Protein AF-A0A7C9NTF3-F1 (afdb_monomer_lite)

Organism: NCBI:txid1559896

Secondary structure (DSSP, 8-state):
------PPPHHHHHHHHHHHHHHHHHHHHHHHHHHHHHHHHHHHHHHHHHHHHHHHHHHHTTT--TTSSSTTTTT-S-----TTBPPPEEEEEETTEEEEEEEBPGGGT-PEEEEEEEE-TTSS-EEEEE-TT----TTTS-SBT-

InterPro domains:
  IPR012902 Prokaryotic N-terminal methylation site [PF07963] (2-28)
  IPR012902 Prokaryotic N-terminal methylation site [PS00409] (6-26)
  IPR012902 Prokaryotic N-terminal methylation site [TIGR02532] (5-28)
  IPR045584 Pilin-like [SSF54523] (8-141)

Sequence (146 aa):
MRKVQQGFTLIELMIVVAIIGILAAIAIPAYQDYITRAKWTDNLASVESVKLAVAECMQNNAGVSTNCVTAAQLNIGGLPTPKFGGVVAITAPSTTTAQIAFTSTAEVGGYVYAGVATPDASGTRINWVSGGTDTIPTKIIKTTGR

Radius of gyration: 24.1 Å; chains: 1; bounding box: 68×34×65 Å

Structure (mmCIF, N/CA/C/O backbone):
data_AF-A0A7C9NTF3-F1
#
_entry.id   AF-A0A7C9NTF3-F1
#
loop_
_atom_site.group_PDB
_atom_site.id
_atom_site.type_symbol
_atom_site.label_atom_id
_atom_site.label_alt_id
_atom_site.label_comp_id
_atom_site.label_asym_id
_atom_site.label_entity_id
_atom_site.label_seq_id
_atom_site.pdbx_PDB_ins_code
_atom_site.Cartn_x
_atom_site.Cartn_y
_atom_site.Cartn_z
_atom_site.occupancy
_atom_site.B_iso_or_equiv
_atom_site.auth_seq_id
_atom_site.auth_comp_id
_atom_site.auth_asym_id
_atom_site.auth_atom_id
_atom_site.pdbx_PDB_model_num
ATOM 1 N N . MET A 1 1 ? -51.478 16.919 39.826 1.00 59.66 1 MET A N 1
ATOM 2 C CA . MET A 1 1 ? -50.681 15.720 40.173 1.00 59.66 1 MET A CA 1
ATOM 3 C C . MET A 1 1 ? -49.234 15.974 39.767 1.00 59.66 1 MET A C 1
ATOM 5 O O . MET A 1 1 ? -48.988 16.211 38.592 1.00 59.66 1 MET A O 1
ATOM 9 N N . ARG A 1 2 ? -48.291 16.018 40.717 1.00 67.06 2 ARG A N 1
ATOM 10 C CA . ARG A 1 2 ? -46.854 16.132 40.410 1.00 67.06 2 ARG A CA 1
ATOM 11 C C . ARG A 1 2 ? -46.365 14.760 39.935 1.00 67.06 2 ARG A C 1
ATOM 13 O O . ARG A 1 2 ? -46.395 13.817 40.718 1.00 67.06 2 ARG A O 1
ATOM 20 N N . LYS A 1 3 ? -45.948 14.635 38.671 1.00 71.50 3 LYS A N 1
ATOM 21 C CA . LYS A 1 3 ? -45.209 13.448 38.215 1.00 71.50 3 LYS A CA 1
ATOM 22 C C . LYS A 1 3 ? -43.878 13.418 38.964 1.00 71.50 3 LYS A C 1
ATOM 24 O O . LYS A 1 3 ? -43.092 14.352 38.840 1.00 71.50 3 LYS A O 1
ATOM 29 N N . VAL A 1 4 ? -43.650 12.375 39.758 1.00 74.19 4 VAL A N 1
ATOM 30 C CA . VAL A 1 4 ? -42.339 12.111 40.358 1.00 7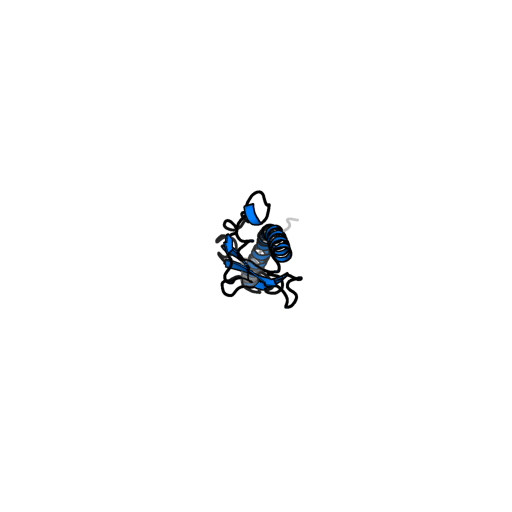4.19 4 VAL A CA 1
ATOM 31 C C . VAL A 1 4 ? -41.409 11.709 39.219 1.00 74.19 4 VAL A C 1
ATOM 33 O O . VAL A 1 4 ? -41.690 10.755 38.497 1.00 74.19 4 VAL A O 1
ATOM 36 N N . GLN A 1 5 ? -40.345 12.477 39.009 1.00 75.19 5 GLN A N 1
ATOM 37 C CA . GLN A 1 5 ? -39.347 12.176 37.992 1.00 75.19 5 GLN A CA 1
ATOM 38 C C . GLN A 1 5 ? -38.515 10.992 38.492 1.00 75.19 5 GLN A C 1
ATOM 40 O O . GLN A 1 5 ? -37.748 11.125 39.442 1.00 75.19 5 GLN A O 1
ATOM 45 N N . GLN A 1 6 ? -38.729 9.817 37.900 1.00 78.56 6 GLN A N 1
ATOM 46 C CA . GLN A 1 6 ? -37.910 8.637 38.158 1.00 78.56 6 GLN A CA 1
ATOM 47 C C . GLN A 1 6 ? -36.546 8.867 37.498 1.00 78.56 6 GLN A C 1
ATOM 49 O O . GLN A 1 6 ? -36.442 8.914 36.274 1.00 78.56 6 GLN A O 1
ATOM 54 N N . GLY A 1 7 ? -35.526 9.126 38.316 1.00 80.00 7 GLY A N 1
ATOM 55 C CA . GLY A 1 7 ? -34.143 9.226 37.859 1.00 80.00 7 GLY A CA 1
ATOM 56 C C . GLY A 1 7 ? -33.552 7.847 37.563 1.00 80.00 7 GLY A C 1
ATOM 57 O O . GLY A 1 7 ? -33.999 6.847 38.117 1.00 80.00 7 GLY A O 1
ATOM 58 N N . PHE A 1 8 ? -32.534 7.818 36.703 1.00 82.75 8 PHE A N 1
ATOM 59 C CA . PHE A 1 8 ? -31.719 6.629 36.443 1.00 82.75 8 PHE A CA 1
ATOM 60 C C . PHE A 1 8 ? -30.970 6.209 37.714 1.00 82.75 8 PHE A C 1
ATOM 62 O O . PHE A 1 8 ? -30.450 7.061 38.443 1.00 82.75 8 PHE A O 1
ATOM 69 N N . THR A 1 9 ? -30.882 4.909 37.982 1.00 92.25 9 THR A N 1
ATOM 70 C CA . THR A 1 9 ? -30.121 4.384 39.121 1.00 92.25 9 THR A CA 1
ATOM 71 C C . THR A 1 9 ? -28.633 4.260 38.780 1.00 92.25 9 THR A C 1
ATOM 73 O O . THR A 1 9 ? -28.244 4.023 37.634 1.00 92.25 9 THR A O 1
ATOM 76 N N . LEU A 1 10 ? -27.769 4.375 39.794 1.00 90.88 10 LEU A N 1
ATOM 77 C CA . LEU A 1 10 ? -26.327 4.150 39.621 1.00 90.88 10 LEU A CA 1
ATOM 78 C C . LEU A 1 10 ? -26.019 2.725 39.147 1.00 90.88 10 LEU A C 1
ATOM 80 O O . LEU A 1 10 ? -25.079 2.530 38.381 1.00 90.88 10 LEU A O 1
ATOM 84 N N . ILE A 1 11 ? -26.824 1.742 39.564 1.00 92.44 11 ILE A N 1
ATOM 85 C CA . ILE A 1 11 ? -26.641 0.349 39.153 1.00 92.44 11 ILE A CA 1
ATOM 86 C C . ILE A 1 11 ? -26.962 0.147 37.668 1.00 92.44 11 ILE A C 1
ATOM 88 O O . ILE A 1 11 ? -26.205 -0.533 36.978 1.00 92.44 11 ILE A O 1
ATOM 92 N N . GLU A 1 12 ? -28.005 0.795 37.140 1.00 92.62 12 GLU A N 1
ATOM 93 C CA . GLU A 1 12 ? -28.306 0.759 35.703 1.00 92.62 12 GLU A CA 1
ATOM 94 C C . GLU A 1 12 ? -27.167 1.379 34.890 1.00 92.62 12 GLU A C 1
ATOM 96 O O . GLU A 1 12 ? -26.734 0.809 33.890 1.00 92.62 12 GLU A O 1
ATOM 101 N N . LEU A 1 13 ? -26.621 2.507 35.350 1.00 91.25 13 LEU A N 1
ATOM 102 C CA . LEU A 1 13 ? -25.521 3.179 34.660 1.00 91.25 13 LEU A CA 1
ATOM 103 C C . LEU A 1 13 ? -24.237 2.327 34.678 1.00 91.25 13 LEU A C 1
ATOM 105 O O . LEU A 1 13 ? -23.567 2.199 33.653 1.00 91.25 13 LEU A O 1
ATOM 109 N N . MET A 1 14 ? -23.925 1.673 35.798 1.00 93.94 14 MET A N 1
ATOM 110 C CA . MET A 1 14 ? -22.767 0.777 35.906 1.00 93.94 14 MET A CA 1
ATOM 111 C C . MET A 1 14 ? -22.851 -0.426 34.960 1.00 93.94 14 MET A C 1
ATOM 113 O O . MET A 1 14 ? -21.852 -0.771 34.325 1.00 93.94 14 MET A O 1
ATOM 117 N N . ILE A 1 15 ? -24.030 -1.040 34.821 1.00 95.56 15 ILE A N 1
ATOM 118 C CA . ILE A 1 15 ? -24.228 -2.167 33.897 1.00 95.56 15 ILE A CA 1
ATOM 119 C C . ILE A 1 15 ? -24.044 -1.707 32.446 1.00 95.56 15 ILE A C 1
ATOM 121 O O . ILE A 1 15 ? -23.369 -2.381 31.666 1.00 95.56 15 ILE A O 1
ATOM 125 N N . VAL A 1 16 ? -24.582 -0.539 32.086 1.00 96.19 16 VAL A N 1
ATOM 126 C CA . VAL A 1 16 ? -24.427 0.022 30.735 1.00 96.19 16 VAL A CA 1
ATOM 127 C C . VAL A 1 16 ? -22.952 0.261 30.406 1.00 96.19 16 VAL A C 1
ATOM 129 O O . VAL A 1 16 ? -22.491 -0.145 29.338 1.00 96.19 16 VAL A O 1
ATOM 132 N N . VAL A 1 17 ? -22.187 0.852 31.327 1.00 95.69 17 VAL A N 1
ATOM 133 C CA . VAL A 1 17 ? -20.748 1.085 31.125 1.00 95.69 17 VAL A CA 1
ATOM 134 C C . VAL A 1 17 ? -19.983 -0.233 30.994 1.00 95.69 17 VAL A C 1
ATOM 136 O O . VAL A 1 17 ? -19.107 -0.335 30.136 1.00 95.69 17 VAL A O 1
ATOM 139 N N . ALA A 1 18 ? -20.338 -1.261 31.771 1.00 96.44 18 ALA A N 1
ATOM 140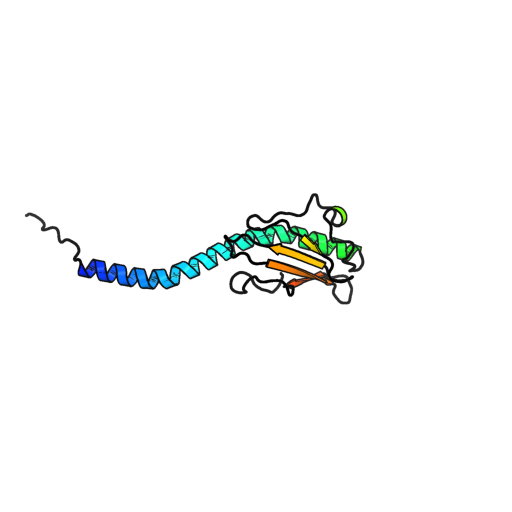 C CA . ALA A 1 18 ? -19.715 -2.579 31.665 1.00 96.44 18 ALA A CA 1
ATOM 141 C C . ALA A 1 18 ? -19.939 -3.217 30.281 1.00 96.44 18 ALA A C 1
ATOM 143 O O . ALA A 1 18 ? -18.991 -3.707 29.664 1.00 96.44 18 ALA A O 1
ATOM 144 N N . ILE A 1 19 ? -21.167 -3.157 29.755 1.00 97.44 19 ILE A N 1
ATOM 145 C CA . ILE A 1 19 ? -21.492 -3.687 28.421 1.00 97.44 19 ILE A CA 1
ATOM 146 C C . ILE A 1 19 ? -20.761 -2.894 27.328 1.00 97.44 19 ILE A C 1
ATOM 148 O O . ILE A 1 19 ? -20.149 -3.495 26.443 1.00 97.44 19 ILE A O 1
ATOM 152 N N . ILE A 1 20 ? -20.768 -1.556 27.402 1.00 96.88 20 ILE A N 1
ATOM 153 C CA . ILE A 1 20 ? -20.045 -0.703 26.445 1.00 96.88 20 ILE A CA 1
ATOM 154 C C . ILE A 1 20 ? -18.543 -1.005 26.484 1.00 96.88 20 ILE A C 1
ATOM 156 O O . ILE A 1 20 ? -17.922 -1.079 25.428 1.00 96.88 20 ILE A O 1
ATOM 160 N N . GLY A 1 21 ? -17.968 -1.242 27.667 1.00 96.88 21 GLY A N 1
ATOM 161 C CA . GLY A 1 21 ? -16.559 -1.609 27.820 1.00 96.88 21 GLY A CA 1
ATOM 162 C C . GLY A 1 21 ? -16.187 -2.887 27.064 1.00 96.88 21 GLY A C 1
ATOM 163 O O . GLY A 1 21 ? -15.198 -2.898 26.330 1.00 96.88 21 GLY A O 1
ATOM 164 N N . ILE A 1 22 ? -17.007 -3.940 27.174 1.00 96.69 22 ILE A N 1
ATOM 165 C CA . ILE A 1 22 ? -16.788 -5.209 26.457 1.00 96.69 22 ILE A CA 1
ATOM 166 C C . ILE A 1 22 ? -16.897 -5.002 24.942 1.00 96.69 22 ILE A C 1
ATOM 168 O O . ILE A 1 22 ? -16.031 -5.450 24.188 1.00 96.69 22 ILE A O 1
ATOM 172 N N . LEU A 1 23 ? -17.938 -4.298 24.487 1.00 97.31 23 LEU A N 1
ATOM 173 C CA . LEU A 1 23 ? -18.139 -4.036 23.061 1.00 97.31 23 LEU A CA 1
ATOM 174 C C . LEU A 1 23 ? -17.004 -3.187 22.478 1.00 97.31 23 LEU A C 1
ATOM 176 O O . LEU A 1 23 ? -16.500 -3.498 21.400 1.00 97.31 23 LEU A O 1
ATOM 180 N N . ALA A 1 24 ? -16.561 -2.154 23.198 1.00 96.38 24 ALA A N 1
ATOM 181 C CA . ALA A 1 24 ? -15.486 -1.266 22.769 1.00 96.38 24 ALA A CA 1
ATOM 182 C C . ALA A 1 24 ? -14.146 -2.002 22.628 1.00 96.38 24 ALA A C 1
ATOM 184 O O . ALA A 1 24 ? -13.426 -1.762 21.657 1.00 96.38 24 ALA A O 1
ATOM 185 N N . ALA A 1 25 ? -13.836 -2.934 23.535 1.00 95.69 25 ALA A N 1
ATOM 186 C CA . ALA A 1 25 ? -12.603 -3.720 23.480 1.00 95.69 25 ALA A CA 1
ATOM 187 C C . ALA A 1 25 ? -12.471 -4.541 22.182 1.00 95.69 25 ALA A C 1
ATOM 189 O O . ALA A 1 25 ? -11.364 -4.716 21.678 1.00 95.69 25 ALA A O 1
ATOM 190 N N . ILE A 1 26 ? -13.589 -5.008 21.617 1.00 94.88 26 ILE A N 1
ATOM 191 C CA . ILE A 1 26 ? -13.616 -5.769 20.358 1.00 94.88 26 ILE A CA 1
ATOM 192 C C . ILE A 1 26 ? -13.762 -4.829 19.152 1.00 94.88 26 ILE A C 1
ATOM 194 O O . ILE A 1 26 ? -13.095 -5.003 18.130 1.00 94.88 26 ILE A O 1
ATOM 198 N N . ALA A 1 27 ? -14.629 -3.821 19.261 1.00 94.31 27 ALA A N 1
ATOM 199 C CA . ALA A 1 27 ? -14.984 -2.948 18.149 1.00 94.31 27 ALA A CA 1
ATOM 200 C C . ALA A 1 27 ? -13.861 -1.974 17.767 1.00 94.31 27 ALA A C 1
ATOM 202 O O . ALA A 1 27 ? -13.656 -1.730 16.578 1.00 94.31 27 ALA A O 1
ATOM 203 N N . ILE A 1 28 ? -13.120 -1.429 18.739 1.00 94.38 28 ILE A N 1
ATOM 204 C CA . ILE A 1 28 ? -12.083 -0.422 18.466 1.00 94.38 28 ILE A CA 1
ATOM 205 C C . ILE A 1 28 ? -10.946 -1.002 17.607 1.00 94.38 28 ILE A C 1
ATOM 207 O O . ILE A 1 28 ? -10.665 -0.412 16.560 1.00 94.38 28 ILE A O 1
ATOM 211 N N . PRO A 1 29 ? -10.327 -2.154 17.947 1.00 92.31 29 PRO A N 1
ATOM 212 C CA . PRO A 1 29 ? -9.277 -2.734 17.108 1.00 92.31 29 PRO A CA 1
ATOM 213 C C . PRO A 1 29 ? -9.779 -3.105 15.706 1.00 92.31 29 PRO A C 1
ATOM 215 O O . PRO A 1 29 ? -9.104 -2.841 14.712 1.00 92.31 29 PRO A O 1
ATOM 218 N N . ALA A 1 30 ? -10.993 -3.657 15.604 1.00 92.81 30 ALA A N 1
ATOM 219 C CA . ALA A 1 30 ? -11.586 -4.021 14.318 1.00 92.81 30 ALA A CA 1
ATOM 220 C C . ALA A 1 30 ? -11.850 -2.790 13.430 1.00 92.81 30 ALA A C 1
ATOM 222 O O . ALA A 1 30 ? -11.585 -2.816 12.226 1.00 92.81 30 ALA A O 1
ATOM 223 N N . TYR A 1 31 ? -12.328 -1.691 14.019 1.00 94.56 31 TYR A N 1
ATOM 224 C CA . TYR A 1 31 ? -12.544 -0.434 13.305 1.00 94.56 31 TYR A CA 1
ATOM 225 C C . TYR A 1 31 ? -11.222 0.203 12.855 1.00 94.56 31 TYR A C 1
ATOM 227 O O . TYR A 1 31 ? -11.126 0.699 11.732 1.00 94.56 31 TYR A O 1
ATOM 235 N N . GLN A 1 32 ? -10.174 0.139 13.681 1.00 92.88 32 GLN A N 1
ATOM 236 C CA . GLN A 1 32 ? -8.834 0.601 13.305 1.00 92.88 32 GLN A CA 1
ATOM 237 C C . GLN A 1 32 ? -8.267 -0.190 12.116 1.00 92.88 32 GLN A C 1
ATOM 239 O O . GLN A 1 32 ? -7.753 0.416 11.171 1.00 92.88 32 GLN A O 1
ATOM 244 N N . ASP A 1 33 ? -8.416 -1.518 12.112 1.00 92.69 33 ASP A N 1
ATOM 245 C CA . ASP A 1 33 ? -8.014 -2.369 10.983 1.00 92.69 33 ASP A CA 1
ATOM 246 C C . ASP A 1 33 ? -8.801 -2.017 9.704 1.00 92.69 33 ASP A C 1
ATOM 248 O O . ASP A 1 33 ? -8.225 -1.958 8.613 1.00 92.69 33 ASP A O 1
ATOM 252 N N . TYR A 1 34 ? -10.103 -1.728 9.824 1.00 93.75 34 TYR A N 1
ATOM 253 C CA . TYR A 1 34 ? -10.940 -1.298 8.699 1.00 93.75 34 TYR A CA 1
ATOM 254 C C . TYR A 1 34 ? -10.472 0.034 8.100 1.00 93.75 34 TYR A C 1
ATOM 256 O O . TYR A 1 34 ? -10.260 0.127 6.888 1.00 93.75 34 TYR A O 1
ATOM 264 N N . ILE A 1 35 ? -10.255 1.050 8.938 1.00 94.69 35 ILE A N 1
ATOM 265 C CA . ILE A 1 35 ? -9.766 2.359 8.486 1.00 94.69 35 ILE A CA 1
ATOM 266 C C . ILE A 1 35 ? -8.379 2.233 7.855 1.00 94.69 35 ILE A C 1
ATOM 268 O O . ILE A 1 35 ? -8.113 2.846 6.821 1.00 94.69 35 ILE A O 1
ATOM 272 N N . THR A 1 36 ? -7.512 1.403 8.432 1.00 95.50 36 THR A N 1
ATOM 273 C CA . THR A 1 36 ? -6.185 1.134 7.874 1.00 95.50 36 THR A CA 1
ATOM 274 C C . THR A 1 36 ? -6.302 0.517 6.481 1.00 95.50 36 THR A C 1
ATOM 276 O O . THR A 1 36 ? -5.697 1.029 5.541 1.00 95.50 36 THR A O 1
ATOM 279 N N . ARG A 1 37 ? -7.146 -0.507 6.294 1.00 93.75 37 ARG A N 1
ATOM 280 C CA . ARG A 1 37 ? -7.408 -1.100 4.969 1.00 93.75 37 ARG A CA 1
ATOM 281 C C . ARG A 1 37 ? -7.923 -0.073 3.957 1.00 93.75 37 ARG A C 1
ATOM 283 O O . ARG A 1 37 ? -7.469 -0.071 2.813 1.00 93.75 37 ARG A O 1
ATOM 290 N N . ALA A 1 38 ? -8.851 0.792 4.364 1.00 94.06 38 ALA A N 1
ATOM 291 C CA . ALA A 1 38 ? -9.388 1.832 3.489 1.00 94.06 38 ALA A CA 1
ATOM 292 C C . ALA A 1 38 ? -8.273 2.776 3.005 1.00 94.06 38 ALA A C 1
ATOM 294 O O . ALA A 1 38 ? -8.125 2.986 1.805 1.00 94.06 38 ALA A O 1
ATOM 295 N N . LYS A 1 39 ? -7.412 3.246 3.915 1.00 95.19 39 LYS A N 1
ATOM 296 C CA . LYS A 1 39 ? -6.255 4.097 3.581 1.00 95.19 39 LYS A CA 1
ATOM 297 C C . LYS A 1 39 ? -5.229 3.396 2.690 1.00 95.19 39 LYS A C 1
ATOM 299 O O . LYS A 1 39 ? -4.640 4.020 1.814 1.00 95.19 39 LYS A O 1
ATOM 304 N N . TRP A 1 40 ? -5.033 2.092 2.870 1.00 94.44 40 TRP A N 1
ATOM 305 C CA . TRP A 1 40 ? -4.161 1.306 1.996 1.00 94.44 40 TRP A CA 1
ATOM 306 C C . TRP A 1 40 ? -4.670 1.222 0.554 1.00 94.44 40 TRP A C 1
ATOM 308 O O . TRP A 1 40 ? -3.856 1.057 -0.349 1.00 94.44 40 TRP A O 1
ATOM 318 N N . THR A 1 41 ? -5.970 1.400 0.313 1.00 92.50 41 THR A N 1
ATOM 319 C CA . THR A 1 41 ? -6.519 1.449 -1.053 1.00 92.50 41 THR A CA 1
ATOM 320 C C . THR A 1 41 ? -5.994 2.668 -1.819 1.00 92.50 41 THR A C 1
ATOM 322 O O . THR A 1 41 ? -5.595 2.524 -2.972 1.00 92.50 41 THR A O 1
ATOM 325 N N . ASP A 1 42 ? -5.873 3.831 -1.163 1.00 92.75 42 ASP A N 1
ATOM 326 C CA . ASP A 1 42 ? -5.255 5.030 -1.759 1.00 92.75 42 ASP A CA 1
ATOM 327 C C . ASP A 1 42 ? -3.784 4.772 -2.132 1.00 92.75 42 ASP A C 1
ATOM 329 O O . ASP A 1 42 ? -3.300 5.187 -3.191 1.00 92.75 42 ASP A O 1
ATOM 333 N N . ASN A 1 43 ? -3.060 4.057 -1.262 1.00 93.69 43 ASN A N 1
ATOM 334 C CA . ASN A 1 43 ? -1.666 3.717 -1.520 1.00 93.69 43 ASN A CA 1
ATOM 335 C C . ASN A 1 43 ? -1.518 2.764 -2.714 1.00 93.69 43 ASN A C 1
ATOM 337 O O . ASN A 1 43 ? -0.649 2.975 -3.557 1.00 93.69 43 ASN A O 1
ATOM 341 N N . LEU A 1 44 ? -2.371 1.740 -2.801 1.00 91.94 44 LEU A N 1
ATOM 342 C CA . LEU A 1 44 ? -2.351 0.781 -3.907 1.00 91.94 44 LEU A CA 1
ATOM 343 C C . LEU A 1 44 ? -2.702 1.443 -5.240 1.00 91.94 44 LEU A C 1
ATOM 345 O O . LEU A 1 44 ? -2.004 1.202 -6.220 1.00 91.94 44 LEU A O 1
ATOM 349 N N . ALA A 1 45 ? -3.694 2.337 -5.267 1.00 92.31 45 ALA A N 1
ATOM 350 C CA . ALA A 1 45 ? -4.058 3.080 -6.476 1.00 92.31 45 ALA A CA 1
ATOM 351 C C . ALA A 1 45 ? -2.873 3.890 -7.039 1.00 92.31 45 ALA A C 1
ATOM 353 O O . ALA A 1 45 ? -2.683 3.977 -8.251 1.00 92.31 45 ALA A O 1
ATOM 354 N N . SER A 1 46 ? -2.026 4.434 -6.158 1.00 91.44 46 SER A N 1
ATOM 355 C CA . SER A 1 46 ? -0.806 5.148 -6.563 1.00 91.44 46 SER A CA 1
ATOM 356 C C . SER A 1 46 ? 0.233 4.218 -7.200 1.00 91.44 46 SER A C 1
ATOM 358 O O . SER A 1 46 ? 1.001 4.642 -8.057 1.00 91.44 46 SER A O 1
ATOM 360 N N . VAL A 1 47 ? 0.264 2.950 -6.786 1.00 92.88 47 VAL A N 1
ATOM 361 C CA . VAL A 1 47 ? 1.209 1.941 -7.280 1.00 92.88 47 VAL A CA 1
ATOM 362 C C . VAL A 1 47 ? 0.723 1.265 -8.561 1.00 92.88 47 VAL A C 1
ATOM 364 O 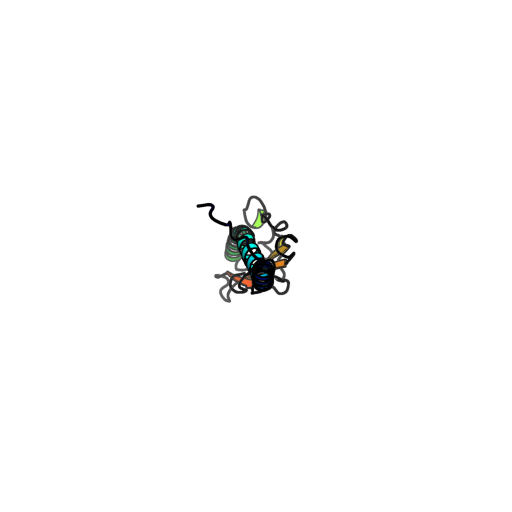O . VAL A 1 47 ? 1.549 0.872 -9.381 1.00 92.88 47 VAL A O 1
ATOM 367 N N . GLU A 1 48 ? -0.587 1.151 -8.781 1.00 92.44 48 GLU A N 1
ATOM 368 C CA . GLU A 1 48 ? -1.155 0.514 -9.979 1.00 92.44 48 GLU A CA 1
ATOM 369 C C . GLU A 1 48 ? -0.668 1.152 -11.288 1.00 92.44 48 GLU A C 1
ATOM 371 O O . GLU A 1 48 ? -0.329 0.436 -12.231 1.00 92.44 48 GLU A O 1
ATOM 376 N N . SER A 1 49 ? -0.546 2.481 -11.331 1.00 91.19 49 SER A N 1
ATOM 377 C CA . SER A 1 49 ? -0.004 3.194 -12.497 1.00 91.19 49 SER A CA 1
ATOM 378 C C . SER A 1 49 ? 1.463 2.837 -12.766 1.00 91.19 49 SER A C 1
ATOM 380 O O . SER A 1 49 ? 1.855 2.627 -13.913 1.00 91.19 49 SER A O 1
ATOM 382 N N . VAL A 1 50 ? 2.266 2.687 -11.708 1.00 94.25 50 VAL A N 1
ATOM 383 C CA . VAL A 1 50 ? 3.673 2.274 -11.803 1.00 94.25 50 VAL A CA 1
ATOM 384 C C . VAL A 1 50 ? 3.778 0.813 -12.229 1.00 94.25 50 VAL A C 1
ATOM 386 O O . VAL A 1 50 ? 4.611 0.484 -13.069 1.00 94.25 50 VAL A O 1
ATOM 389 N N . LYS A 1 51 ? 2.915 -0.066 -11.706 1.00 93.56 51 LYS A N 1
ATOM 390 C CA . LYS A 1 51 ? 2.854 -1.479 -12.109 1.00 93.56 51 LYS A CA 1
ATOM 391 C C . LYS A 1 51 ? 2.566 -1.619 -13.597 1.00 93.56 51 LYS A C 1
ATOM 393 O O . LYS A 1 51 ? 3.206 -2.432 -14.260 1.00 93.56 51 LYS A O 1
ATOM 398 N N . LEU A 1 52 ? 1.636 -0.822 -14.121 1.00 93.38 52 LEU A N 1
ATOM 399 C CA . LEU A 1 52 ? 1.334 -0.804 -15.547 1.00 93.38 52 LEU A CA 1
ATOM 400 C C . LEU A 1 52 ? 2.543 -0.335 -16.365 1.00 93.38 52 LEU A C 1
ATOM 402 O O . LEU A 1 52 ? 2.942 -1.030 -17.296 1.00 93.38 52 LEU A O 1
ATOM 406 N N . ALA A 1 53 ? 3.171 0.776 -15.972 1.00 94.75 53 ALA A N 1
ATOM 407 C CA . ALA A 1 53 ? 4.331 1.315 -16.679 1.00 94.75 53 ALA A CA 1
ATOM 408 C C . ALA A 1 53 ? 5.528 0.344 -16.668 1.00 94.75 53 ALA A C 1
ATOM 410 O O . ALA A 1 53 ? 6.161 0.119 -17.700 1.00 94.75 53 ALA A O 1
ATOM 411 N N . VAL A 1 54 ? 5.815 -0.292 -15.525 1.00 94.75 54 VAL A N 1
ATOM 412 C CA . VAL A 1 54 ? 6.849 -1.337 -15.418 1.00 94.75 54 VAL A CA 1
ATOM 413 C C . VAL A 1 54 ? 6.498 -2.530 -16.298 1.00 94.75 54 VAL A C 1
ATOM 415 O O . VAL A 1 54 ? 7.366 -3.036 -17.006 1.00 94.75 54 VAL A O 1
ATOM 418 N N . ALA A 1 55 ? 5.237 -2.968 -16.296 1.00 93.00 55 ALA A N 1
ATOM 419 C CA . ALA A 1 55 ? 4.817 -4.102 -17.107 1.00 93.00 55 ALA A CA 1
ATOM 420 C C . ALA A 1 55 ? 4.938 -3.821 -18.612 1.00 93.00 55 ALA A C 1
ATOM 422 O O . ALA A 1 55 ? 5.372 -4.700 -19.358 1.00 93.00 55 ALA A O 1
ATOM 423 N N . GLU A 1 56 ? 4.578 -2.622 -19.065 1.00 93.12 56 GLU A N 1
ATOM 424 C CA . GLU A 1 56 ? 4.741 -2.189 -20.457 1.00 93.12 56 GLU A CA 1
ATOM 425 C C . GLU A 1 56 ? 6.222 -2.085 -20.838 1.00 93.12 56 GLU A C 1
ATOM 427 O O . GLU A 1 56 ? 6.649 -2.639 -21.852 1.00 93.12 56 GLU A O 1
ATOM 432 N N . CYS A 1 57 ? 7.036 -1.453 -19.989 1.00 94.25 57 CYS A N 1
ATOM 433 C CA . CYS A 1 57 ? 8.473 -1.355 -20.215 1.00 94.25 57 CYS A CA 1
ATOM 434 C C . CYS A 1 57 ? 9.122 -2.740 -20.327 1.00 94.25 57 CYS A C 1
ATOM 436 O O . CYS A 1 57 ? 9.893 -2.984 -21.256 1.00 94.25 57 CYS A O 1
ATOM 438 N N . MET A 1 58 ? 8.783 -3.672 -19.432 1.00 93.00 58 MET A N 1
ATOM 439 C CA . MET A 1 58 ? 9.326 -5.028 -19.481 1.00 93.00 58 MET A CA 1
ATOM 440 C C . MET A 1 58 ? 8.881 -5.771 -20.742 1.00 93.00 58 MET A C 1
ATOM 442 O O . MET A 1 58 ? 9.710 -6.434 -21.356 1.00 93.00 58 MET A O 1
ATOM 446 N N . GLN A 1 59 ? 7.627 -5.625 -21.180 1.00 91.31 59 GLN A N 1
ATOM 447 C CA . GLN A 1 59 ? 7.159 -6.212 -22.444 1.00 91.31 59 GLN A CA 1
ATOM 448 C C . GLN A 1 59 ? 7.947 -5.680 -23.651 1.00 91.31 59 GLN A C 1
ATOM 450 O O . GLN A 1 59 ? 8.406 -6.465 -24.481 1.00 91.31 59 GLN A O 1
ATOM 455 N N . ASN A 1 60 ? 8.198 -4.370 -23.706 1.00 91.50 60 ASN A N 1
ATOM 456 C CA . ASN A 1 60 ? 8.981 -3.744 -24.779 1.00 91.50 60 ASN A CA 1
ATOM 457 C C . ASN A 1 60 ? 10.468 -4.139 -24.755 1.00 91.50 60 ASN A C 1
ATOM 459 O O . ASN A 1 60 ? 11.151 -4.047 -25.773 1.00 91.50 60 ASN A O 1
ATOM 463 N N . ASN A 1 61 ? 10.969 -4.599 -23.607 1.00 89.25 61 ASN A N 1
ATOM 464 C CA . ASN A 1 61 ? 12.352 -5.030 -23.406 1.00 89.25 61 ASN A CA 1
ATOM 465 C C . ASN A 1 61 ? 12.488 -6.561 -23.301 1.00 89.25 61 ASN A C 1
ATOM 467 O O . ASN A 1 61 ? 13.436 -7.046 -22.685 1.00 89.25 61 ASN A O 1
ATOM 471 N N . ALA A 1 62 ? 11.552 -7.332 -23.870 1.00 87.31 62 ALA A N 1
ATOM 472 C CA . ALA A 1 62 ? 11.578 -8.802 -23.867 1.00 87.31 62 ALA A CA 1
ATOM 473 C C . ALA A 1 62 ? 11.748 -9.423 -22.460 1.00 87.31 62 ALA A C 1
ATOM 475 O O . ALA A 1 62 ? 12.450 -10.415 -22.271 1.00 87.31 62 ALA A O 1
ATOM 476 N N . GLY A 1 63 ? 11.124 -8.811 -21.453 1.00 84.44 63 GLY A N 1
ATOM 477 C CA . GLY A 1 63 ? 11.169 -9.236 -20.054 1.00 84.44 63 GLY A CA 1
ATO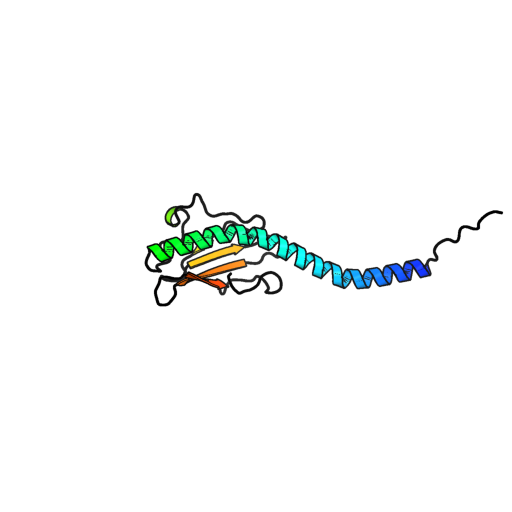M 478 C C . GLY A 1 63 ? 12.374 -8.730 -19.257 1.00 84.44 63 GLY A C 1
ATOM 479 O O . GLY A 1 63 ? 12.487 -9.075 -18.081 1.00 84.44 63 GLY A O 1
ATOM 480 N N . VAL A 1 64 ? 13.259 -7.911 -19.840 1.00 88.25 64 VAL A N 1
ATOM 481 C CA . VAL A 1 64 ? 14.429 -7.363 -19.136 1.00 88.25 64 VAL A CA 1
ATOM 482 C C . VAL A 1 64 ? 14.024 -6.204 -18.218 1.00 88.25 64 VAL A C 1
ATOM 484 O O . VAL A 1 64 ? 13.619 -5.138 -18.679 1.00 88.25 64 VAL A O 1
ATOM 487 N N . SER A 1 65 ? 14.162 -6.390 -16.903 1.00 91.56 65 SER A N 1
ATOM 488 C CA . SER A 1 65 ? 13.719 -5.431 -15.877 1.00 91.56 65 SER A CA 1
ATOM 489 C C . SER A 1 65 ? 14.723 -4.320 -15.569 1.00 91.56 65 SER A C 1
ATOM 491 O O . SER A 1 65 ? 14.328 -3.258 -15.092 1.00 91.56 65 SER A O 1
ATOM 493 N N . THR A 1 66 ? 16.016 -4.516 -15.850 1.00 92.50 66 THR A N 1
ATOM 494 C CA . THR A 1 66 ? 17.071 -3.520 -15.561 1.00 92.50 66 THR A CA 1
ATOM 495 C C . THR A 1 66 ? 16.886 -2.217 -16.338 1.00 92.50 66 THR A C 1
ATOM 497 O O . THR A 1 66 ? 17.379 -1.169 -15.923 1.00 92.50 66 THR A O 1
ATOM 500 N N . ASN A 1 67 ? 16.136 -2.270 -17.440 1.00 91.06 67 ASN A N 1
ATOM 501 C CA . ASN A 1 67 ? 15.782 -1.114 -18.253 1.00 91.06 67 ASN A CA 1
ATOM 502 C C . ASN A 1 67 ? 14.507 -0.412 -17.778 1.00 91.06 67 ASN A C 1
ATOM 504 O O . ASN A 1 67 ? 14.070 0.503 -18.458 1.00 91.06 67 ASN A O 1
ATOM 508 N N . CYS A 1 68 ? 13.912 -0.822 -16.653 1.00 93.62 68 CYS A N 1
ATOM 509 C CA . CYS A 1 68 ? 12.580 -0.401 -16.210 1.00 93.62 68 CYS A CA 1
ATOM 510 C C . CYS A 1 68 ? 12.562 0.051 -14.738 1.00 93.62 68 CYS A C 1
ATOM 512 O O . CYS A 1 68 ? 11.579 -0.170 -14.032 1.00 93.62 68 CYS A O 1
ATOM 514 N N . VAL A 1 69 ? 13.655 0.655 -14.253 1.00 93.88 69 VAL A N 1
ATOM 515 C CA . VAL A 1 69 ? 13.851 1.001 -12.828 1.00 93.88 69 VAL A CA 1
ATOM 516 C C . VAL A 1 69 ? 13.771 2.499 -12.523 1.00 93.88 69 VAL A C 1
ATOM 518 O O . VAL A 1 69 ? 13.766 2.897 -11.362 1.00 93.88 69 VAL A O 1
ATOM 521 N N . THR A 1 70 ? 13.687 3.355 -13.540 1.00 93.69 70 THR A N 1
ATOM 522 C CA . THR A 1 70 ? 13.605 4.816 -13.377 1.00 93.69 70 THR A CA 1
ATOM 523 C C . THR A 1 70 ? 12.366 5.393 -14.052 1.00 93.69 70 THR A C 1
ATOM 525 O O . THR A 1 70 ? 11.877 4.854 -15.039 1.00 93.69 70 THR A O 1
ATOM 528 N N . ALA A 1 71 ? 11.882 6.543 -13.575 1.00 93.12 71 ALA A N 1
ATOM 529 C CA . ALA A 1 71 ? 10.748 7.238 -14.193 1.00 93.12 71 ALA A CA 1
ATOM 530 C C . ALA A 1 71 ? 10.974 7.552 -15.687 1.00 93.12 71 ALA A C 1
ATOM 532 O O . ALA A 1 71 ? 10.061 7.403 -16.493 1.00 93.12 71 ALA A O 1
ATOM 533 N N . ALA A 1 72 ? 12.207 7.915 -16.064 1.00 92.69 72 ALA A N 1
ATOM 534 C CA . ALA A 1 72 ? 12.569 8.203 -17.451 1.00 92.69 72 ALA A CA 1
ATOM 535 C C . ALA A 1 72 ? 12.456 6.961 -18.349 1.00 92.69 72 ALA A C 1
ATOM 537 O O . ALA A 1 72 ? 11.880 7.029 -19.428 1.00 92.69 72 ALA A O 1
ATOM 538 N N . GLN A 1 73 ? 12.951 5.815 -17.878 1.00 93.75 73 GLN A N 1
ATOM 539 C CA . GLN A 1 73 ? 12.828 4.528 -18.569 1.00 93.75 73 GLN A CA 1
ATOM 540 C C . GLN A 1 73 ? 11.371 4.084 -18.757 1.00 93.75 73 GLN A C 1
ATOM 542 O O . GLN A 1 73 ? 11.032 3.439 -19.745 1.00 93.75 73 GLN A O 1
ATOM 547 N N . LEU A 1 74 ? 10.513 4.443 -17.804 1.00 93.81 74 LEU A N 1
ATOM 548 C CA . LEU A 1 74 ? 9.086 4.146 -17.826 1.00 93.81 74 LEU A CA 1
ATOM 549 C C . LEU A 1 74 ? 8.254 5.186 -18.594 1.00 93.81 74 LEU A C 1
ATOM 551 O O . LEU A 1 74 ? 7.042 5.026 -18.682 1.00 93.81 74 LEU A O 1
ATOM 555 N N . ASN A 1 75 ? 8.870 6.244 -19.134 1.00 92.25 75 ASN A N 1
ATOM 556 C CA . ASN A 1 75 ? 8.186 7.363 -19.795 1.00 92.25 75 ASN A CA 1
ATOM 557 C C . ASN A 1 75 ? 7.091 8.024 -18.933 1.00 92.25 75 ASN A C 1
ATOM 559 O O . ASN A 1 75 ? 6.060 8.462 -19.442 1.00 92.25 75 ASN A O 1
ATOM 563 N N . ILE A 1 76 ? 7.319 8.124 -17.621 1.00 91.62 76 ILE A N 1
ATOM 564 C CA . ILE A 1 76 ? 6.416 8.801 -16.680 1.00 91.62 76 ILE A CA 1
ATOM 565 C C . ILE A 1 76 ? 7.065 10.070 -16.121 1.00 91.62 76 ILE A C 1
ATOM 567 O O . ILE A 1 76 ? 8.283 10.157 -15.979 1.00 91.62 76 ILE A O 1
ATOM 571 N N . GLY A 1 77 ? 6.242 11.058 -15.755 1.00 90.00 77 GLY A N 1
ATOM 572 C CA . GLY A 1 77 ? 6.716 12.353 -15.244 1.00 90.00 77 GLY A CA 1
ATOM 573 C C . GLY A 1 77 ? 7.421 12.297 -13.880 1.00 90.00 77 GLY A C 1
ATOM 574 O O . GLY A 1 77 ? 8.033 13.279 -13.469 1.00 90.00 77 GLY A O 1
ATOM 575 N N . GLY A 1 78 ? 7.344 11.165 -13.176 1.00 92.62 78 GLY A N 1
ATOM 576 C CA . GLY A 1 78 ? 7.980 10.942 -11.880 1.00 92.62 78 GLY A CA 1
ATOM 577 C C . GLY A 1 78 ? 7.427 9.703 -11.182 1.00 92.62 78 GLY A C 1
ATOM 578 O O . GLY A 1 78 ? 6.367 9.197 -11.551 1.00 92.62 78 GLY A O 1
ATOM 579 N N . LEU A 1 79 ? 8.144 9.213 -10.169 1.00 93.75 79 LEU A N 1
ATOM 580 C CA . LEU A 1 79 ? 7.625 8.159 -9.297 1.00 93.75 79 LEU A CA 1
ATOM 581 C C . LEU A 1 79 ? 6.638 8.777 -8.295 1.00 93.75 79 LEU A C 1
ATOM 583 O O . LEU A 1 79 ? 6.967 9.794 -7.680 1.00 93.75 79 LEU A O 1
ATOM 587 N N . PRO A 1 80 ? 5.431 8.207 -8.138 1.00 94.25 80 PRO A N 1
ATOM 588 C CA . PRO A 1 80 ? 4.431 8.759 -7.244 1.00 94.25 80 PRO A CA 1
ATOM 589 C C . PRO A 1 80 ? 4.835 8.581 -5.779 1.00 94.25 80 PRO A C 1
ATOM 591 O O . PRO A 1 80 ? 5.538 7.639 -5.403 1.00 94.25 80 PRO A O 1
ATOM 594 N N . THR A 1 81 ? 4.312 9.469 -4.941 1.00 95.56 81 THR A N 1
ATOM 595 C CA . THR A 1 81 ? 4.360 9.348 -3.483 1.00 95.56 81 THR A CA 1
ATOM 596 C C . THR A 1 81 ? 2.950 9.022 -2.997 1.00 95.56 81 THR A C 1
ATOM 598 O O . THR A 1 81 ? 2.083 9.898 -3.047 1.00 95.56 81 THR A O 1
ATOM 601 N N . PRO A 1 82 ? 2.681 7.778 -2.566 1.00 95.12 82 PRO A N 1
ATOM 602 C CA . PRO A 1 82 ? 1.413 7.389 -1.975 1.00 95.12 82 PRO A CA 1
ATOM 603 C C . PRO A 1 82 ? 1.052 8.295 -0.798 1.00 95.12 82 PRO A C 1
ATOM 605 O O . PRO A 1 82 ? 1.912 8.679 -0.008 1.00 95.12 82 PRO A O 1
ATOM 608 N N . LYS A 1 83 ? -0.236 8.602 -0.636 1.00 95.31 83 LYS A N 1
ATOM 609 C CA . LYS A 1 83 ? -0.723 9.520 0.408 1.00 95.31 83 LYS A CA 1
ATOM 610 C C . LYS A 1 83 ? -0.290 9.123 1.823 1.00 95.31 83 LYS A C 1
ATOM 612 O O . LYS A 1 83 ? 0.006 9.991 2.639 1.00 95.31 83 LYS A O 1
ATOM 617 N N . PHE A 1 84 ? -0.252 7.823 2.109 1.00 96.31 84 PHE A N 1
ATOM 618 C CA . PHE A 1 84 ? 0.177 7.267 3.391 1.00 96.31 84 PHE A CA 1
ATOM 619 C C . PHE A 1 84 ? 1.466 6.452 3.237 1.00 96.31 84 PHE A C 1
ATOM 621 O O . PHE A 1 84 ? 1.618 5.406 3.874 1.00 96.31 84 PHE A O 1
ATOM 628 N N . GLY A 1 85 ? 2.387 6.892 2.376 1.00 95.56 85 GLY A N 1
ATOM 629 C CA . GLY A 1 85 ? 3.670 6.231 2.164 1.00 95.56 85 GLY A CA 1
ATOM 630 C C . GLY A 1 85 ? 4.784 7.162 1.699 1.00 95.56 85 GLY A C 1
ATOM 631 O O . GLY A 1 85 ? 4.568 8.327 1.383 1.00 95.56 85 GLY A O 1
ATOM 632 N N . GLY A 1 86 ? 6.004 6.633 1.708 1.00 95.44 86 GLY A N 1
ATOM 633 C CA . GLY A 1 86 ? 7.164 7.279 1.101 1.00 95.44 86 GLY A CA 1
ATOM 634 C C . GLY A 1 86 ? 7.155 7.166 -0.422 1.00 95.44 86 GLY A C 1
ATOM 635 O O . GLY A 1 86 ? 6.352 6.433 -0.993 1.00 95.44 86 GLY A O 1
ATOM 636 N N . VAL A 1 87 ? 8.074 7.879 -1.076 1.00 94.19 87 VAL A N 1
ATOM 637 C CA . VAL A 1 87 ? 8.245 7.828 -2.536 1.00 94.19 87 VAL A CA 1
ATOM 638 C C . VAL A 1 87 ? 8.402 6.377 -2.988 1.00 94.19 87 VAL A C 1
ATOM 640 O O . VAL A 1 87 ? 9.179 5.623 -2.395 1.00 94.19 87 VAL A O 1
ATOM 643 N N . VAL A 1 88 ? 7.671 5.991 -4.034 1.00 96.31 88 VAL A N 1
ATOM 644 C CA . VAL A 1 88 ? 7.831 4.671 -4.643 1.00 96.31 88 VAL A CA 1
ATOM 645 C C . VAL A 1 88 ? 9.246 4.531 -5.196 1.00 96.31 88 VAL A C 1
ATOM 647 O O . VAL A 1 88 ? 9.729 5.398 -5.918 1.00 96.31 88 VAL A O 1
ATOM 650 N N . ALA A 1 89 ? 9.890 3.413 -4.883 1.00 95.06 89 ALA A N 1
ATOM 651 C CA . ALA A 1 89 ? 11.160 3.007 -5.457 1.00 95.06 89 ALA A CA 1
ATOM 652 C C . ALA A 1 89 ? 10.958 1.786 -6.355 1.00 95.06 89 ALA A C 1
ATOM 654 O O . ALA A 1 89 ? 10.135 0.914 -6.063 1.00 95.06 89 ALA A O 1
ATOM 655 N N . ILE A 1 90 ? 11.740 1.713 -7.430 1.00 95.62 90 ILE A N 1
ATOM 656 C CA . ILE A 1 90 ? 11.773 0.561 -8.326 1.00 95.62 90 ILE A CA 1
ATOM 657 C C . ILE A 1 90 ? 13.198 0.028 -8.358 1.00 95.62 90 ILE A C 1
ATOM 659 O O . ILE A 1 90 ? 14.149 0.783 -8.546 1.00 95.62 90 ILE A O 1
ATOM 663 N N . THR A 1 91 ? 13.354 -1.273 -8.156 1.00 94.75 91 THR A N 1
ATOM 664 C CA . THR A 1 91 ? 14.646 -1.956 -8.221 1.00 94.75 91 THR A CA 1
ATOM 665 C C . THR A 1 91 ? 14.549 -3.174 -9.132 1.00 94.75 91 THR A C 1
ATOM 667 O O . THR A 1 91 ? 13.474 -3.730 -9.330 1.00 94.75 91 THR A O 1
ATOM 670 N N . ALA A 1 92 ? 15.674 -3.598 -9.705 1.00 93.44 92 ALA A N 1
ATOM 671 C CA . ALA A 1 92 ? 15.768 -4.829 -10.484 1.00 93.44 92 ALA A CA 1
ATOM 672 C C . ALA A 1 92 ? 16.614 -5.849 -9.703 1.00 93.44 92 ALA A C 1
ATOM 674 O O . ALA A 1 92 ? 17.836 -5.856 -9.850 1.00 93.44 92 ALA A O 1
ATOM 675 N N . PRO A 1 93 ? 16.011 -6.676 -8.826 1.00 88.00 93 PRO A N 1
ATOM 676 C CA . PRO A 1 93 ? 16.753 -7.689 -8.069 1.00 88.00 93 PRO A CA 1
ATOM 677 C C . PRO A 1 93 ? 17.374 -8.781 -8.958 1.00 88.00 93 PRO A C 1
ATOM 679 O O . PRO A 1 93 ? 18.293 -9.473 -8.529 1.00 88.00 93 PRO A O 1
ATOM 682 N N . SER A 1 94 ? 16.891 -8.940 -10.192 1.00 89.81 94 SER A N 1
ATOM 683 C CA . SER A 1 94 ? 17.491 -9.788 -11.225 1.00 89.81 94 SER A CA 1
ATOM 684 C C . SER A 1 94 ? 17.296 -9.140 -12.601 1.00 89.81 94 SER A C 1
ATOM 686 O O . SER A 1 94 ? 16.610 -8.127 -12.709 1.00 89.81 94 SER A O 1
ATOM 688 N N . THR A 1 95 ? 17.850 -9.730 -13.664 1.00 89.25 95 THR A N 1
ATOM 689 C CA . THR A 1 95 ? 17.648 -9.253 -15.046 1.00 89.25 95 THR A CA 1
ATOM 690 C C . THR A 1 95 ? 16.217 -9.410 -15.549 1.00 89.25 95 THR A C 1
ATOM 692 O O . THR A 1 95 ? 15.840 -8.732 -16.497 1.00 89.25 95 THR A O 1
ATOM 695 N N . THR A 1 96 ? 15.428 -10.293 -14.938 1.00 90.25 96 THR A N 1
ATOM 696 C CA . THR A 1 96 ? 14.051 -10.606 -15.351 1.00 90.25 96 THR A CA 1
ATOM 697 C C . THR A 1 96 ? 13.029 -10.229 -14.290 1.00 90.25 96 THR A C 1
ATOM 699 O O . THR A 1 96 ? 11.847 -10.485 -14.447 1.00 90.25 96 THR A O 1
ATOM 702 N N . THR A 1 97 ? 13.446 -9.641 -13.174 1.00 92.12 97 THR A N 1
ATOM 703 C CA . THR A 1 97 ? 12.550 -9.324 -12.062 1.00 92.12 97 THR A CA 1
ATOM 704 C C . THR A 1 97 ? 12.660 -7.851 -11.723 1.00 92.12 97 THR A C 1
ATOM 706 O O . THR A 1 97 ? 13.768 -7.350 -11.530 1.00 92.12 97 THR A O 1
ATOM 709 N N . ALA A 1 98 ? 11.522 -7.166 -11.647 1.00 94.50 98 ALA A N 1
ATOM 710 C CA . ALA A 1 98 ? 11.417 -5.807 -11.126 1.00 94.50 98 ALA A CA 1
ATOM 711 C C . ALA A 1 98 ? 10.689 -5.839 -9.780 1.00 94.50 98 ALA A C 1
ATOM 713 O O . ALA A 1 98 ? 9.781 -6.642 -9.584 1.00 94.50 98 ALA A O 1
ATOM 714 N N . GLN A 1 99 ? 11.057 -4.964 -8.857 1.00 95.00 99 GLN A N 1
ATOM 715 C CA . GLN A 1 99 ? 10.372 -4.788 -7.586 1.00 95.00 99 GLN A CA 1
ATOM 716 C C . GLN A 1 99 ? 9.959 -3.333 -7.441 1.00 95.00 99 GLN A C 1
ATOM 718 O O . GLN A 1 99 ? 10.792 -2.439 -7.552 1.00 95.00 99 GLN A O 1
ATOM 723 N N . ILE A 1 100 ? 8.687 -3.111 -7.139 1.00 95.69 100 ILE A N 1
ATOM 724 C CA . ILE A 1 100 ? 8.154 -1.826 -6.709 1.00 95.69 100 ILE A CA 1
ATOM 725 C C . ILE A 1 100 ? 8.003 -1.881 -5.195 1.00 95.69 100 ILE A C 1
ATOM 727 O O . ILE A 1 100 ? 7.335 -2.776 -4.675 1.00 95.69 100 ILE A O 1
ATOM 731 N N . ALA A 1 101 ? 8.602 -0.932 -4.484 1.00 95.62 101 ALA A N 1
ATOM 732 C CA . ALA A 1 101 ? 8.539 -0.890 -3.033 1.00 95.62 101 ALA A CA 1
ATOM 733 C C . ALA A 1 101 ? 8.348 0.525 -2.494 1.00 95.62 101 ALA A C 1
ATOM 735 O O . ALA A 1 101 ? 8.829 1.501 -3.064 1.00 95.62 101 ALA A O 1
ATOM 736 N N . PHE A 1 102 ? 7.662 0.618 -1.360 1.00 96.50 102 PHE A N 1
ATOM 737 C CA . PHE A 1 102 ? 7.617 1.822 -0.537 1.00 96.50 102 PHE A CA 1
ATOM 738 C C . PHE A 1 102 ? 7.296 1.439 0.909 1.00 96.50 102 PHE A C 1
ATOM 740 O O . PHE A 1 102 ? 6.705 0.390 1.176 1.00 96.50 102 PHE A O 1
ATOM 747 N N . THR A 1 103 ? 7.655 2.312 1.844 1.00 96.81 103 THR A N 1
ATOM 748 C CA . THR A 1 103 ? 7.302 2.155 3.259 1.00 96.81 103 THR A CA 1
ATOM 749 C C . THR A 1 103 ? 6.128 3.061 3.584 1.00 96.81 103 THR A C 1
ATOM 751 O O . THR A 1 103 ? 6.143 4.250 3.258 1.00 96.81 103 THR A O 1
ATOM 754 N N . SER A 1 104 ? 5.095 2.508 4.209 1.00 96.88 104 SER A N 1
ATOM 755 C CA . SER A 1 104 ? 3.932 3.268 4.637 1.00 96.88 104 SER A CA 1
ATOM 756 C C . SER A 1 104 ? 4.245 4.131 5.860 1.00 96.88 104 SER A C 1
ATOM 758 O O . SER A 1 104 ? 5.186 3.868 6.608 1.00 96.88 104 SER A O 1
ATOM 760 N N . THR A 1 105 ? 3.424 5.140 6.127 1.00 96.62 105 THR A N 1
ATOM 761 C CA . THR A 1 105 ? 3.537 5.917 7.368 1.00 96.62 105 THR A CA 1
ATOM 762 C C . THR A 1 105 ? 3.114 5.084 8.584 1.00 96.62 105 THR A C 1
ATOM 764 O O . THR A 1 105 ? 2.422 4.066 8.460 1.00 96.62 105 THR A O 1
ATOM 767 N N . ALA A 1 106 ? 3.493 5.537 9.784 1.00 95.06 106 ALA A N 1
ATOM 768 C CA . ALA A 1 106 ? 3.072 4.923 11.047 1.00 95.06 106 ALA A CA 1
ATOM 769 C C . ALA A 1 106 ? 1.543 4.933 11.243 1.00 95.06 106 ALA A C 1
ATOM 771 O O . ALA A 1 106 ? 1.006 4.037 11.885 1.00 95.06 106 ALA A O 1
ATOM 772 N N . GLU A 1 107 ? 0.833 5.894 10.639 1.00 93.06 107 GLU A N 1
ATOM 773 C CA . GLU A 1 107 ? -0.634 5.999 10.686 1.00 93.06 107 GLU A CA 1
ATOM 774 C C . GLU A 1 107 ? -1.344 4.756 10.131 1.00 93.06 107 GLU A C 1
ATOM 776 O O . GLU A 1 107 ? -2.445 4.422 10.565 1.00 93.06 107 GLU A O 1
ATOM 781 N N . VAL A 1 108 ? -0.713 4.071 9.175 1.00 94.88 108 VAL A N 1
ATOM 782 C CA . VAL A 1 108 ? -1.230 2.842 8.557 1.00 94.88 108 VAL A CA 1
ATOM 783 C C . VAL A 1 108 ? -0.355 1.620 8.869 1.00 94.88 108 VAL A C 1
ATOM 785 O O . VAL A 1 108 ? -0.422 0.611 8.164 1.00 94.88 108 VAL A O 1
ATOM 788 N N . GLY A 1 109 ? 0.450 1.716 9.934 1.00 93.50 109 GLY A N 1
ATOM 789 C CA . GLY A 1 109 ? 1.202 0.612 10.535 1.00 93.50 109 GLY A CA 1
ATOM 790 C C . GLY A 1 109 ? 2.691 0.528 10.189 1.00 93.50 109 GLY A C 1
ATOM 791 O O . GLY A 1 109 ? 3.367 -0.350 10.714 1.00 93.50 109 GLY A O 1
ATOM 792 N N . GLY A 1 110 ? 3.227 1.429 9.359 1.00 95.25 110 GLY A N 1
ATOM 793 C CA . GLY A 1 110 ? 4.661 1.446 9.031 1.00 95.25 110 GLY A CA 1
ATOM 794 C C . GLY A 1 110 ? 5.147 0.220 8.246 1.00 95.25 110 GLY A C 1
ATOM 795 O O . GLY A 1 110 ? 6.307 -0.167 8.366 1.00 95.25 110 GLY A O 1
ATOM 796 N N . TYR A 1 111 ? 4.260 -0.424 7.486 1.00 95.56 111 TYR A N 1
ATOM 797 C CA . TYR A 1 111 ? 4.580 -1.627 6.726 1.00 95.56 111 TYR A CA 1
ATOM 798 C C . TYR A 1 111 ? 5.320 -1.300 5.428 1.00 95.56 111 TYR A C 1
ATOM 800 O O . TYR A 1 111 ? 5.167 -0.227 4.844 1.00 95.56 111 TYR A O 1
ATOM 808 N N . VAL A 1 112 ? 6.092 -2.263 4.943 1.00 95.31 112 VAL A N 1
ATOM 809 C CA . VAL A 1 112 ? 6.763 -2.209 3.648 1.00 95.31 112 VAL A CA 1
ATOM 810 C C . VAL A 1 112 ? 5.868 -2.903 2.638 1.00 95.31 112 VAL A C 1
ATOM 812 O O . VAL A 1 112 ? 5.581 -4.090 2.778 1.00 95.31 112 VAL A O 1
ATOM 815 N N . TYR A 1 113 ? 5.441 -2.167 1.618 1.00 95.75 113 TYR A N 1
ATOM 816 C CA . TYR A 1 113 ? 4.900 -2.764 0.407 1.00 95.75 113 TYR A CA 1
ATOM 817 C C . TYR A 1 113 ? 6.059 -3.198 -0.485 1.00 95.75 113 TYR A C 1
ATOM 819 O O . TYR A 1 113 ? 6.978 -2.411 -0.720 1.00 95.75 113 TYR A O 1
ATOM 827 N N . ALA A 1 114 ? 5.993 -4.415 -1.019 1.00 94.62 114 ALA A N 1
ATOM 828 C CA . ALA A 1 114 ? 6.906 -4.876 -2.055 1.00 94.62 114 ALA A CA 1
ATOM 829 C C . ALA A 1 114 ? 6.143 -5.742 -3.064 1.00 94.62 114 ALA A C 1
ATOM 831 O O . ALA A 1 114 ? 5.804 -6.885 -2.770 1.00 94.62 114 ALA A O 1
ATOM 832 N N . GLY A 1 115 ? 5.869 -5.191 -4.245 1.00 94.56 115 GLY A N 1
ATOM 833 C CA . GLY A 1 115 ? 5.299 -5.912 -5.383 1.00 94.56 115 GLY A CA 1
ATOM 834 C C . GLY A 1 115 ? 6.402 -6.309 -6.354 1.00 94.56 115 GLY A C 1
ATOM 835 O O . GLY A 1 115 ? 7.218 -5.471 -6.736 1.00 94.56 115 GLY A O 1
ATOM 836 N N . VAL A 1 116 ? 6.447 -7.575 -6.750 1.00 93.38 116 VAL A N 1
ATOM 837 C CA . VAL A 1 116 ? 7.486 -8.134 -7.617 1.00 93.38 116 VAL A CA 1
ATOM 838 C C . VAL A 1 116 ? 6.874 -8.535 -8.953 1.00 93.38 116 VAL A C 1
ATOM 840 O O . VAL A 1 116 ? 5.993 -9.391 -9.012 1.00 93.38 116 VAL A O 1
ATOM 843 N N . ALA A 1 117 ? 7.366 -7.915 -10.022 1.00 93.56 117 ALA A N 1
ATOM 844 C CA . ALA A 1 117 ? 7.041 -8.226 -11.403 1.00 93.56 117 ALA A CA 1
ATOM 845 C C . ALA A 1 117 ? 7.949 -9.348 -11.912 1.00 93.56 117 ALA A C 1
ATOM 847 O O . ALA A 1 117 ? 9.176 -9.221 -11.909 1.00 93.56 117 ALA A O 1
ATOM 848 N N . THR A 1 118 ? 7.333 -10.429 -12.385 1.00 90.00 118 THR A N 1
ATOM 849 C CA . THR A 1 118 ? 8.001 -11.579 -13.006 1.00 90.00 118 THR A CA 1
ATOM 850 C C . THR A 1 118 ? 7.364 -11.867 -14.367 1.00 90.00 118 THR A C 1
ATOM 852 O O . THR A 1 118 ? 6.142 -12.007 -14.434 1.00 90.00 118 THR A O 1
ATOM 855 N N . PRO A 1 119 ? 8.132 -11.923 -15.466 1.00 88.00 119 PRO A N 1
ATOM 856 C CA . PRO A 1 119 ? 7.616 -12.327 -16.760 1.00 88.00 119 PRO A CA 1
ATOM 857 C C . PRO A 1 119 ? 7.259 -13.815 -16.742 1.00 88.00 119 PRO A C 1
ATOM 859 O O . PRO A 1 119 ? 7.882 -14.615 -16.039 1.00 88.00 119 PRO A O 1
ATOM 862 N N . ASP A 1 120 ? 6.253 -14.192 -17.525 1.00 84.38 120 ASP A N 1
ATOM 863 C CA . ASP A 1 120 ? 5.973 -15.590 -17.826 1.00 84.38 120 ASP A CA 1
ATOM 864 C C . ASP A 1 120 ? 7.087 -16.215 -18.683 1.00 84.38 120 ASP A C 1
ATOM 866 O O . ASP A 1 120 ? 7.976 -15.533 -19.192 1.00 84.38 120 ASP A O 1
ATOM 870 N N . ALA A 1 121 ? 7.043 -17.537 -18.866 1.00 77.62 121 ALA A N 1
ATOM 871 C CA . ALA A 1 121 ? 8.036 -18.260 -19.667 1.00 77.62 121 ALA A CA 1
ATOM 872 C C . ALA A 1 121 ? 8.121 -17.770 -21.130 1.00 77.62 121 ALA A C 1
ATOM 874 O O . ALA A 1 121 ? 9.104 -18.042 -21.815 1.00 77.62 121 ALA A O 1
ATOM 875 N N . SER A 1 122 ? 7.099 -17.053 -21.603 1.00 72.56 122 SER A N 1
ATOM 876 C CA . SER A 1 122 ? 7.022 -16.458 -22.937 1.00 72.56 122 SER A CA 1
ATOM 877 C C . SER A 1 122 ? 7.447 -14.983 -22.970 1.00 72.56 122 SER A C 1
ATOM 879 O O . SER A 1 122 ? 7.395 -14.371 -24.035 1.00 72.56 122 SER A O 1
ATOM 881 N N . GLY A 1 123 ? 7.834 -14.385 -21.837 1.00 70.44 123 GLY A N 1
ATOM 882 C CA . GLY A 1 123 ? 8.251 -12.982 -21.737 1.00 70.44 123 GLY A CA 1
ATOM 883 C C . GLY A 1 123 ? 7.154 -11.957 -22.050 1.00 70.44 123 GLY A C 1
ATOM 884 O O . GLY A 1 123 ? 7.443 -10.769 -22.158 1.00 70.44 123 GLY A O 1
ATOM 885 N N . THR A 1 124 ? 5.909 -12.404 -22.225 1.00 74.56 124 THR A N 1
ATOM 886 C CA . THR A 1 124 ? 4.814 -11.602 -22.794 1.00 74.56 124 THR A CA 1
ATOM 887 C C . THR A 1 124 ? 3.853 -11.124 -21.713 1.00 74.56 124 THR A C 1
ATOM 889 O O . THR A 1 124 ? 3.293 -10.034 -21.814 1.00 74.56 124 THR A O 1
ATOM 892 N N . ARG A 1 125 ? 3.654 -11.912 -20.652 1.00 84.75 125 ARG A N 1
ATOM 893 C CA . ARG A 1 125 ? 2.789 -11.528 -19.528 1.00 84.75 125 ARG A CA 1
ATOM 894 C C . ARG A 1 125 ? 3.637 -11.230 -18.308 1.00 84.75 125 ARG A C 1
ATOM 896 O O . ARG A 1 125 ? 4.473 -12.039 -17.929 1.00 84.75 125 ARG A O 1
ATOM 903 N N . ILE A 1 126 ? 3.372 -10.102 -17.657 1.00 89.94 126 ILE A N 1
ATOM 904 C CA . ILE A 1 126 ? 4.014 -9.744 -16.392 1.00 89.94 126 ILE A CA 1
ATOM 905 C C . ILE A 1 126 ? 3.077 -10.110 -15.243 1.00 89.94 126 ILE A C 1
ATOM 907 O O . ILE A 1 126 ? 1.963 -9.594 -15.139 1.00 89.94 126 ILE A O 1
ATOM 911 N N . ASN A 1 127 ? 3.527 -11.028 -14.396 1.00 90.06 127 ASN A N 1
ATOM 912 C CA . ASN A 1 127 ? 2.830 -11.457 -13.196 1.00 90.06 127 ASN A CA 1
ATOM 913 C C . ASN A 1 127 ? 3.338 -10.686 -11.974 1.00 90.06 127 ASN A C 1
ATOM 915 O O . ASN A 1 127 ? 4.542 -10.486 -11.818 1.00 90.06 127 ASN A O 1
ATOM 919 N N . TRP A 1 128 ? 2.415 -10.301 -11.096 1.00 91.31 128 TRP A N 1
ATOM 920 C CA . TRP A 1 128 ? 2.700 -9.533 -9.887 1.00 91.31 128 TRP A CA 1
ATOM 921 C C . TRP A 1 128 ? 2.433 -10.372 -8.638 1.00 91.31 128 TRP A C 1
ATOM 923 O O . TRP A 1 128 ? 1.337 -10.921 -8.470 1.00 91.31 128 TRP A O 1
ATOM 933 N N . VAL A 1 129 ? 3.451 -10.490 -7.787 1.00 89.56 129 VAL A N 1
ATOM 934 C CA . VAL A 1 129 ? 3.388 -11.207 -6.509 1.00 89.56 129 VAL A CA 1
ATOM 935 C C . VAL A 1 129 ? 4.004 -10.383 -5.382 1.00 89.56 129 VAL A C 1
ATOM 937 O O . VAL A 1 129 ? 4.896 -9.569 -5.606 1.00 89.56 129 VAL A O 1
ATOM 940 N N . SER A 1 130 ? 3.590 -10.642 -4.141 1.00 90.69 130 SER A N 1
ATOM 941 C CA . SER A 1 130 ? 4.251 -10.068 -2.965 1.00 90.69 130 SER A CA 1
ATOM 942 C C . SER A 1 130 ? 5.720 -10.502 -2.892 1.00 90.69 130 SER A C 1
ATOM 944 O O . SER A 1 130 ? 6.018 -11.697 -2.969 1.00 90.69 130 SER A O 1
ATOM 946 N N . GLY A 1 131 ? 6.624 -9.544 -2.706 1.00 88.38 131 GLY A N 1
ATOM 947 C CA . GLY A 1 131 ? 8.053 -9.777 -2.524 1.00 88.38 131 GLY A CA 1
ATOM 948 C C . GLY A 1 131 ? 8.412 -10.251 -1.118 1.00 88.38 131 GLY A C 1
ATOM 949 O O . GLY A 1 131 ? 7.645 -10.093 -0.173 1.00 88.38 131 GLY A O 1
ATOM 950 N N . GLY A 1 132 ? 9.622 -10.793 -0.958 1.00 88.06 132 GLY A N 1
ATOM 951 C CA . GLY A 1 132 ? 10.107 -11.293 0.337 1.00 88.06 132 GLY A CA 1
ATOM 952 C C . GLY A 1 132 ? 10.291 -10.215 1.414 1.00 88.06 132 GLY A C 1
ATOM 953 O O . GLY A 1 132 ? 10.369 -10.543 2.593 1.00 88.06 132 GLY A O 1
ATOM 954 N N . THR A 1 133 ? 10.347 -8.937 1.027 1.00 90.06 133 THR A N 1
ATOM 955 C CA . THR A 1 133 ? 10.433 -7.792 1.949 1.00 90.06 133 THR A CA 1
ATOM 956 C C . THR A 1 133 ? 9.072 -7.176 2.281 1.00 90.06 133 THR A C 1
ATOM 958 O O . THR A 1 133 ? 9.028 -6.171 2.984 1.00 90.06 133 THR A O 1
ATOM 961 N N . ASP A 1 134 ? 7.972 -7.722 1.754 1.00 92.94 134 ASP A N 1
ATOM 962 C CA . ASP A 1 134 ? 6.621 -7.245 2.047 1.00 92.94 134 ASP A CA 1
ATOM 963 C C . ASP A 1 134 ? 6.237 -7.609 3.489 1.00 92.94 134 ASP A C 1
ATOM 965 O O . ASP A 1 134 ? 6.257 -8.779 3.876 1.00 92.94 134 ASP A O 1
ATOM 969 N N . THR A 1 135 ? 5.886 -6.606 4.294 1.00 94.88 135 THR A N 1
ATOM 970 C CA . THR A 1 135 ? 5.504 -6.801 5.702 1.00 94.88 135 THR A CA 1
ATOM 971 C C . THR A 1 135 ? 4.025 -6.541 5.965 1.00 94.88 135 THR A C 1
ATOM 973 O O . THR A 1 135 ? 3.589 -6.613 7.116 1.00 94.88 135 THR A O 1
ATOM 976 N N . ILE A 1 136 ? 3.225 -6.259 4.930 1.00 93.44 136 ILE A N 1
ATOM 977 C CA . ILE A 1 136 ? 1.812 -5.916 5.094 1.00 93.44 136 ILE A CA 1
ATOM 978 C C . ILE A 1 136 ? 1.017 -7.171 5.475 1.00 93.44 136 ILE A C 1
ATOM 980 O O . ILE A 1 136 ? 0.918 -8.107 4.666 1.00 93.44 136 ILE A O 1
ATOM 984 N N . PRO A 1 137 ? 0.349 -7.182 6.643 1.00 91.69 137 PRO A N 1
ATOM 985 C CA . PRO A 1 137 ? -0.462 -8.312 7.069 1.0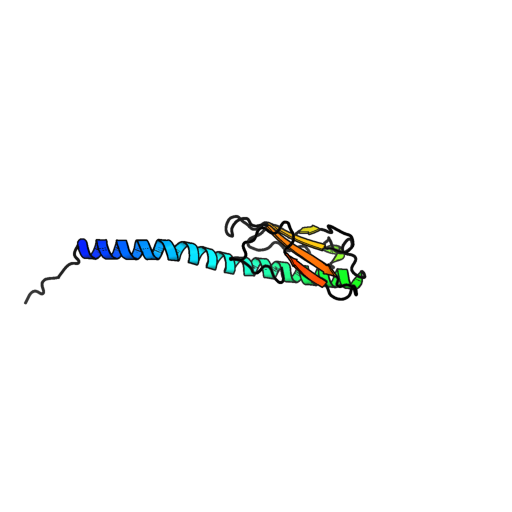0 91.69 137 PRO A CA 1
ATOM 986 C C . PRO A 1 137 ? -1.576 -8.647 6.070 1.00 91.69 137 PRO A C 1
ATOM 988 O O . PRO A 1 137 ? -2.227 -7.762 5.508 1.00 91.69 137 PRO A O 1
ATOM 991 N N . THR A 1 138 ? -1.878 -9.938 5.920 1.00 89.25 138 THR A N 1
ATOM 992 C CA . THR A 1 138 ? -2.986 -10.432 5.075 1.00 89.25 138 THR A CA 1
ATOM 993 C C . THR A 1 138 ? -4.345 -9.891 5.515 1.00 89.25 138 THR A C 1
ATOM 995 O O . THR A 1 138 ? -5.244 -9.685 4.697 1.00 89.25 138 THR A O 1
ATOM 998 N N . LYS A 1 139 ? -4.486 -9.590 6.813 1.00 88.25 139 LYS A N 1
ATOM 999 C CA . LYS A 1 139 ? -5.670 -8.927 7.355 1.00 88.25 139 LYS A CA 1
ATOM 1000 C C . LYS A 1 139 ? -5.853 -7.503 6.835 1.00 88.25 139 LYS A C 1
ATOM 1002 O O . LYS A 1 139 ? -6.959 -7.012 6.963 1.00 88.25 139 LYS A O 1
ATOM 1007 N N . ILE A 1 140 ? -4.850 -6.848 6.246 1.00 89.19 140 ILE A N 1
ATOM 1008 C CA . ILE A 1 140 ? -4.971 -5.489 5.688 1.00 89.19 140 ILE A CA 1
ATOM 1009 C C . ILE A 1 140 ? -5.126 -5.553 4.170 1.00 89.19 140 ILE A C 1
ATOM 1011 O O . ILE A 1 140 ? -6.077 -4.995 3.631 1.00 89.19 140 ILE A O 1
ATOM 1015 N N . ILE A 1 141 ? -4.270 -6.297 3.473 1.00 85.88 141 ILE A N 1
ATOM 1016 C CA . ILE A 1 141 ? -4.328 -6.441 2.008 1.00 85.88 141 ILE A CA 1
ATOM 1017 C C . ILE A 1 141 ? -4.148 -7.916 1.663 1.00 85.88 141 ILE A C 1
ATOM 1019 O O . ILE A 1 141 ? -3.376 -8.606 2.321 1.00 85.88 141 ILE A O 1
ATOM 1023 N N . LYS A 1 142 ? -4.806 -8.421 0.619 1.00 79.88 142 LYS A N 1
ATOM 1024 C CA . LYS A 1 142 ? -4.523 -9.775 0.112 1.00 79.88 142 LYS A CA 1
ATOM 1025 C C . LYS A 1 142 ? -3.105 -9.838 -0.467 1.00 79.88 142 LYS A C 1
ATOM 1027 O O . LYS A 1 1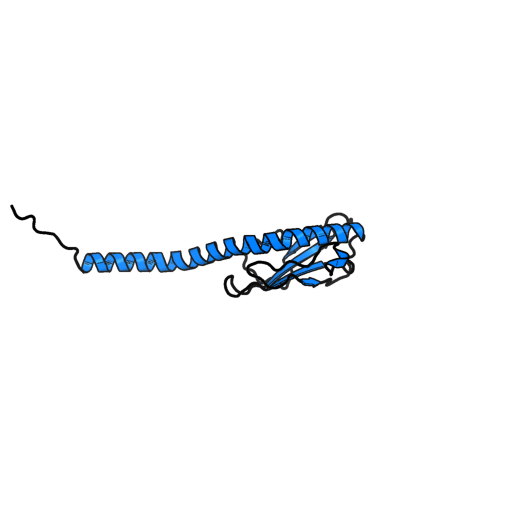42 ? -2.611 -8.840 -0.975 1.00 79.88 142 LYS A O 1
ATOM 1032 N N . THR A 1 143 ? -2.446 -10.989 -0.382 1.00 72.44 143 THR A N 1
ATOM 1033 C CA . THR A 1 143 ? -1.108 -11.214 -0.968 1.00 72.44 143 THR A CA 1
ATOM 1034 C C . THR A 1 143 ? -1.155 -11.417 -2.484 1.00 72.44 143 THR A C 1
ATOM 1036 O O . THR A 1 143 ? -0.182 -11.144 -3.178 1.00 72.44 143 THR A O 1
ATOM 1039 N N . THR A 1 144 ? -2.295 -11.860 -3.017 1.00 64.56 144 THR A N 1
ATOM 1040 C CA . THR A 1 144 ? -2.512 -12.046 -4.456 1.00 64.56 144 THR A CA 1
ATOM 1041 C C . THR A 1 144 ? -2.662 -10.702 -5.168 1.00 64.56 144 THR A C 1
ATOM 1043 O O . THR A 1 144 ? -3.489 -9.887 -4.763 1.00 64.56 144 THR A O 1
ATOM 1046 N N . GLY A 1 145 ? -1.904 -10.496 -6.249 1.00 61.62 145 GLY A N 1
ATOM 1047 C CA . GLY A 1 145 ? -1.977 -9.283 -7.070 1.00 61.62 145 GLY A CA 1
ATOM 1048 C C . GLY A 1 145 ? -1.213 -8.079 -6.512 1.00 61.62 145 GLY A C 1
ATOM 1049 O O . GLY A 1 145 ? -1.369 -6.983 -7.052 1.00 61.62 145 GLY A O 1
ATOM 1050 N N . ARG A 1 146 ? -0.396 -8.266 -5.464 1.00 68.31 146 ARG A N 1
ATOM 1051 C CA . ARG A 1 146 ? 0.566 -7.259 -4.988 1.00 68.31 146 ARG A CA 1
ATOM 1052 C C . ARG A 1 146 ? 1.713 -7.097 -5.960 1.00 68.31 146 ARG A C 1
ATOM 1054 O O . ARG A 1 146 ? 2.138 -8.098 -6.556 1.00 68.31 146 ARG A O 1
#

Foldseek 3Di:
DDDDDDDDDPVNVVVVVVVVVVVCVVVVVVVLLVVLLVLVVQVVVLCVVLVVLQFVLQQVVLQFNVQNFACVSSVHPHFDARPQWGGWGWDAPDRRKIWIWIFGHVSSPRWIFIWMWGADPRSRGTAIFTDPRGPDDCSRPNRHPD

pLDDT: mean 90.63, std 7.43, range [59.66, 97.44]